Protein AF-A0A839K4Y9-F1 (afdb_monomer_lite)

pLDDT: mean 78.32, std 17.03, range [37.59, 94.62]

Radius of gyration: 12.71 Å; chains: 1; bounding box: 32×25×35 Å

Foldseek 3Di:
DFWDWDKDQDPVVNGIEREDTDGDPVCPPVCPSVVVVVVVVVVCCVVCVPGPDYHYDDDPPPPSPPCVVVPPD

Structure (mmCIF, N/CA/C/O backbone):
data_AF-A0A839K4Y9-F1
#
_entry.id   AF-A0A839K4Y9-F1
#
loop_
_atom_site.group_PDB
_atom_site.id
_atom_site.type_symbol
_atom_site.label_atom_id
_atom_site.label_alt_id
_atom_site.label_comp_id
_atom_site.label_asym_id
_atom_site.label_entity_id
_atom_site.label_seq_id
_atom_site.pdbx_PDB_ins_code
_atom_site.Cartn_x
_atom_site.Cartn_y
_atom_site.Cartn_z
_atom_site.occupancy
_atom_site.B_iso_or_equiv
_atom_site.auth_seq_id
_atom_site.auth_comp_id
_atom_site.auth_asym_id
_atom_site.auth_atom_id
_atom_site.pdbx_PDB_model_num
ATOM 1 N N . MET A 1 1 ? 4.578 -12.583 -12.847 1.00 73.25 1 MET A N 1
ATOM 2 C CA . MET A 1 1 ? 3.791 -11.815 -11.854 1.00 73.25 1 MET A CA 1
ATOM 3 C C . MET A 1 1 ? 4.342 -10.394 -11.864 1.00 73.25 1 MET A C 1
ATOM 5 O O . MET A 1 1 ? 5.552 -10.288 -11.890 1.00 73.25 1 MET A O 1
ATOM 9 N N . VAL A 1 2 ? 3.515 -9.341 -11.928 1.00 82.69 2 VAL A N 1
ATOM 10 C CA . VAL A 1 2 ? 3.988 -7.940 -12.111 1.00 82.69 2 VAL A CA 1
ATOM 11 C C . VAL A 1 2 ? 4.429 -7.281 -10.795 1.00 82.69 2 VAL A C 1
ATOM 13 O O . VAL A 1 2 ? 5.281 -6.402 -10.800 1.00 82.69 2 VAL A O 1
ATOM 16 N N . GLY A 1 3 ? 3.861 -7.696 -9.664 1.00 87.88 3 GLY A N 1
ATOM 17 C CA . GLY A 1 3 ? 4.131 -7.116 -8.350 1.00 87.88 3 GLY A CA 1
ATOM 18 C C . GLY A 1 3 ? 3.047 -7.486 -7.342 1.00 87.88 3 GLY A C 1
ATOM 19 O O . GLY A 1 3 ? 2.156 -8.277 -7.665 1.00 87.88 3 GLY A O 1
ATOM 20 N N . PHE A 1 4 ? 3.114 -6.916 -6.140 1.00 91.12 4 PHE A N 1
ATOM 21 C CA . PHE A 1 4 ? 2.101 -7.078 -5.097 1.00 91.12 4 PHE A CA 1
ATOM 22 C C . PHE A 1 4 ? 2.060 -5.887 -4.126 1.00 91.12 4 PHE A C 1
ATOM 24 O O . PHE A 1 4 ? 3.028 -5.137 -3.982 1.00 91.12 4 PHE A O 1
ATOM 31 N N . ILE A 1 5 ? 0.919 -5.752 -3.446 1.00 91.94 5 ILE A N 1
ATOM 32 C CA . ILE A 1 5 ? 0.700 -4.853 -2.310 1.00 91.94 5 ILE A CA 1
ATOM 33 C C . ILE A 1 5 ? 0.317 -5.727 -1.114 1.00 91.94 5 ILE A C 1
ATOM 35 O O . ILE A 1 5 ? -0.588 -6.556 -1.226 1.00 91.94 5 ILE A O 1
ATOM 39 N N . LEU A 1 6 ? 1.011 -5.551 0.005 1.00 92.75 6 LEU A N 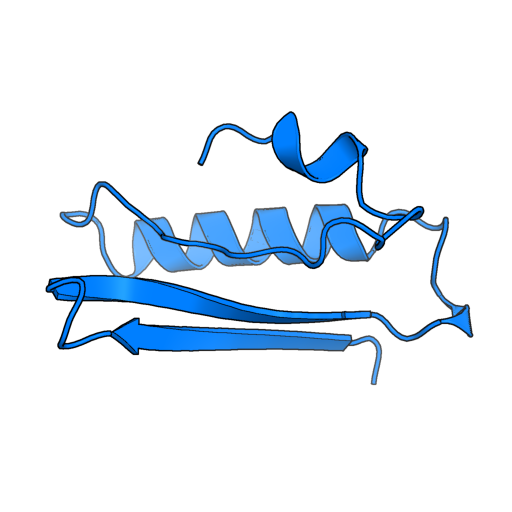1
ATOM 40 C CA . LEU A 1 6 ? 0.671 -6.127 1.300 1.00 92.75 6 LEU A CA 1
ATOM 41 C C . LEU A 1 6 ? 0.124 -5.010 2.186 1.00 92.75 6 LEU A C 1
ATOM 43 O O . LEU A 1 6 ? 0.736 -3.944 2.286 1.00 92.75 6 LEU A O 1
ATOM 47 N N . TYR A 1 7 ? -1.025 -5.265 2.798 1.00 92.94 7 TYR A N 1
ATOM 48 C CA . TYR A 1 7 ? -1.635 -4.373 3.769 1.00 92.94 7 TYR A CA 1
ATOM 49 C C . TYR A 1 7 ? -2.298 -5.192 4.872 1.00 92.94 7 TYR A C 1
ATOM 51 O O . TYR A 1 7 ? -2.837 -6.274 4.618 1.00 92.94 7 TYR A O 1
ATOM 59 N N . ASP A 1 8 ? -2.254 -4.663 6.082 1.00 92.94 8 ASP A N 1
ATOM 60 C CA . ASP A 1 8 ? -2.722 -5.318 7.293 1.00 92.94 8 ASP A CA 1
ATOM 61 C C . ASP A 1 8 ? -3.151 -4.272 8.329 1.00 92.94 8 ASP A C 1
ATOM 63 O O . ASP A 1 8 ? -2.852 -3.084 8.195 1.00 92.94 8 ASP A O 1
ATOM 67 N N . PHE A 1 9 ? -3.953 -4.695 9.306 1.00 90.69 9 PHE A N 1
ATOM 68 C CA . PHE A 1 9 ? -4.333 -3.825 10.412 1.00 90.69 9 PHE A CA 1
ATOM 69 C C . PHE A 1 9 ? -3.234 -3.887 11.466 1.00 90.69 9 PHE A C 1
ATOM 71 O O . PHE A 1 9 ? -2.973 -4.950 12.029 1.00 90.69 9 PHE A O 1
ATOM 78 N N . ASP A 1 10 ? -2.610 -2.747 11.716 1.00 88.00 10 ASP A N 1
ATOM 79 C CA . ASP A 1 10 ? -1.584 -2.580 12.727 1.00 88.00 10 ASP A CA 1
ATOM 80 C C . ASP A 1 10 ? -2.268 -2.271 14.067 1.00 88.00 10 ASP A C 1
ATOM 82 O O . ASP A 1 10 ? -2.914 -1.231 14.238 1.00 88.00 10 ASP A O 1
ATOM 86 N N . GLU A 1 11 ? -2.171 -3.210 15.011 1.00 87.94 11 GLU A N 1
ATOM 87 C CA . GLU A 1 11 ? -2.782 -3.073 16.335 1.00 87.94 11 GLU A CA 1
ATOM 88 C C . GLU A 1 11 ? -2.122 -1.980 17.182 1.00 87.94 11 GLU A C 1
ATOM 90 O O . GLU A 1 11 ? -2.805 -1.385 18.014 1.00 87.94 11 GLU A O 1
ATOM 95 N N . GLU A 1 12 ? -0.838 -1.681 16.965 1.00 87.38 12 GLU A N 1
ATOM 96 C CA . GLU A 1 12 ? -0.114 -0.646 17.710 1.00 87.38 12 GLU A CA 1
ATOM 97 C C . GLU A 1 12 ? -0.514 0.755 17.237 1.00 87.38 12 GLU A C 1
ATOM 99 O O . GLU A 1 12 ? -0.674 1.672 18.047 1.00 87.38 12 GLU A O 1
ATOM 104 N N . LEU A 1 13 ? -0.725 0.919 15.927 1.00 81.94 13 LEU A N 1
ATOM 105 C CA . LEU A 1 13 ? -1.212 2.168 15.329 1.00 81.94 13 LEU A CA 1
ATOM 106 C C . LEU A 1 13 ? -2.737 2.312 15.383 1.00 81.94 13 LEU A C 1
ATOM 108 O O . LEU A 1 13 ? -3.258 3.385 15.072 1.00 81.94 13 LEU A O 1
ATOM 112 N N . HIS A 1 14 ? -3.451 1.246 15.757 1.00 86.12 14 HIS A N 1
ATOM 113 C CA . HIS A 1 14 ? -4.907 1.145 15.667 1.00 86.12 14 HIS A CA 1
ATOM 114 C C . HIS A 1 14 ? -5.439 1.562 14.284 1.00 86.12 14 HIS A C 1
ATOM 116 O O . HIS A 1 14 ? -6.431 2.289 14.181 1.00 86.12 14 HIS A O 1
ATOM 122 N N . GLY A 1 15 ? -4.780 1.115 13.214 1.00 87.62 15 GLY A N 1
ATOM 123 C CA . GLY A 1 15 ? -5.131 1.518 11.856 1.00 87.62 15 GLY A CA 1
ATOM 124 C C . GLY A 1 15 ? -4.573 0.606 10.772 1.00 87.62 15 GLY A C 1
ATOM 125 O O . GLY A 1 15 ? -3.745 -0.265 11.016 1.00 87.62 15 GLY A O 1
ATOM 126 N N . TRP A 1 16 ? -5.035 0.807 9.541 1.00 91.00 16 TRP A N 1
ATOM 127 C CA . TRP A 1 16 ? -4.560 0.036 8.395 1.00 91.00 16 TRP A CA 1
ATOM 128 C C . TRP A 1 16 ? -3.214 0.553 7.902 1.00 91.00 16 TRP A C 1
ATOM 130 O O . TRP A 1 16 ? -3.040 1.756 7.705 1.00 91.00 16 TRP A O 1
ATOM 140 N N . SER A 1 17 ? -2.292 -0.366 7.642 1.00 89.25 17 SER A N 1
ATOM 141 C CA . SER A 1 17 ? -0.952 -0.080 7.148 1.00 89.25 17 SER A CA 1
ATOM 142 C C . SER A 1 17 ? -0.693 -0.829 5.846 1.00 89.25 17 SER A C 1
ATOM 144 O O . SER A 1 17 ? -0.971 -2.022 5.734 1.00 89.25 17 SER A O 1
ATOM 146 N N . MET A 1 18 ? -0.157 -0.136 4.842 1.00 90.56 18 MET A N 1
ATOM 147 C CA . MET A 1 18 ? 0.430 -0.752 3.657 1.00 90.56 18 MET A CA 1
ATOM 148 C C . MET A 1 18 ? 1.896 -1.072 3.956 1.00 90.56 18 MET A C 1
ATOM 150 O O . MET A 1 18 ? 2.787 -0.239 3.784 1.00 90.56 18 MET A O 1
ATOM 154 N N . SER A 1 19 ? 2.139 -2.293 4.415 1.00 84.88 19 SER A N 1
ATOM 155 C CA . SER A 1 19 ? 3.441 -2.736 4.908 1.00 84.88 19 SER A CA 1
ATOM 156 C C . SER A 1 19 ? 4.429 -3.088 3.795 1.00 84.88 19 SER A C 1
ATOM 158 O O . SER A 1 19 ? 5.640 -2.972 3.996 1.00 84.88 19 SER A O 1
ATOM 160 N N . ARG A 1 20 ? 3.960 -3.506 2.608 1.00 87.38 20 ARG A N 1
ATOM 161 C CA . ARG A 1 20 ? 4.838 -3.744 1.447 1.00 87.38 20 ARG A CA 1
ATOM 162 C C . ARG A 1 20 ? 4.193 -3.335 0.139 1.00 87.38 20 ARG A C 1
ATOM 164 O O . ARG A 1 20 ? 3.049 -3.670 -0.143 1.00 87.38 20 ARG A O 1
ATOM 171 N N . PHE A 1 21 ? 4.992 -2.724 -0.721 1.00 89.00 21 PHE A N 1
ATOM 172 C CA . PHE A 1 21 ? 4.640 -2.491 -2.110 1.00 89.00 21 PHE A CA 1
ATOM 173 C C . PHE A 1 21 ? 5.844 -2.795 -2.992 1.00 89.00 21 PHE A C 1
ATOM 175 O O . PHE A 1 21 ? 6.918 -2.227 -2.802 1.00 89.00 21 PHE A O 1
ATOM 182 N N . MET A 1 22 ? 5.677 -3.719 -3.934 1.00 87.50 22 MET A N 1
ATOM 183 C CA . MET A 1 22 ? 6.757 -4.164 -4.808 1.00 87.50 22 MET A CA 1
ATOM 184 C C . MET A 1 22 ? 6.241 -4.359 -6.227 1.00 87.50 22 MET A C 1
ATOM 186 O O . MET A 1 22 ? 5.208 -4.991 -6.442 1.00 87.50 22 MET A O 1
ATOM 190 N N . ILE A 1 23 ? 6.997 -3.849 -7.194 1.00 88.00 23 ILE A N 1
ATOM 191 C CA . ILE A 1 23 ? 6.822 -4.099 -8.625 1.00 88.00 23 ILE A CA 1
ATOM 192 C C . ILE A 1 23 ? 8.097 -4.772 -9.122 1.00 88.00 23 ILE A C 1
ATOM 194 O O . ILE A 1 23 ? 9.183 -4.435 -8.649 1.00 88.00 23 ILE A O 1
ATOM 198 N N . ASP A 1 24 ? 7.961 -5.710 -10.054 1.00 86.19 24 ASP A N 1
ATOM 199 C CA . ASP A 1 24 ? 9.091 -6.341 -10.733 1.00 86.19 24 ASP A CA 1
ATOM 200 C C . ASP A 1 24 ? 10.015 -5.271 -11.337 1.00 86.19 24 ASP A C 1
ATOM 202 O O . ASP A 1 24 ? 9.554 -4.381 -12.056 1.00 86.19 24 ASP A O 1
ATOM 206 N N . GLU A 1 25 ? 11.308 -5.349 -11.028 1.00 83.94 25 GLU A N 1
ATOM 207 C CA . GLU A 1 25 ? 12.323 -4.375 -11.445 1.00 83.94 25 GLU A CA 1
ATOM 208 C C . GLU A 1 25 ? 12.392 -4.216 -12.967 1.00 83.94 25 GLU A C 1
ATOM 210 O O . GLU A 1 25 ? 12.509 -3.099 -13.474 1.00 83.94 25 GLU A O 1
ATOM 215 N N . SER A 1 26 ? 12.201 -5.307 -13.715 1.00 85.56 26 SER A N 1
ATOM 216 C CA . SER A 1 26 ? 12.194 -5.279 -15.183 1.00 85.56 26 SER A CA 1
ATOM 217 C C . SER A 1 26 ? 11.041 -4.455 -15.771 1.00 85.56 26 SER A C 1
ATOM 219 O O . SER A 1 26 ? 11.081 -4.075 -16.941 1.00 85.56 26 SER A O 1
ATOM 221 N N . LEU A 1 27 ? 10.020 -4.157 -14.961 1.00 82.88 27 LEU A N 1
ATOM 222 C CA . LEU A 1 27 ? 8.826 -3.398 -15.328 1.00 82.88 27 LEU A CA 1
ATOM 223 C C . LEU A 1 27 ? 8.808 -1.989 -14.711 1.00 82.88 27 LEU A C 1
ATOM 225 O O . LEU A 1 27 ? 7.826 -1.252 -14.861 1.00 82.88 27 LEU A O 1
ATOM 229 N N . HIS A 1 28 ? 9.877 -1.569 -14.028 1.00 79.69 28 HIS A N 1
ATOM 230 C CA . HIS A 1 28 ? 9.999 -0.201 -13.514 1.00 79.69 28 HIS A CA 1
ATOM 231 C C . HIS A 1 28 ? 10.032 0.824 -14.658 1.00 79.69 28 HIS A C 1
ATOM 233 O O . HIS A 1 28 ? 10.302 0.495 -15.809 1.00 79.69 28 HIS A O 1
ATOM 239 N N . GLY A 1 29 ? 9.676 2.079 -14.372 1.00 78.38 29 GLY A N 1
ATOM 240 C CA . GLY A 1 29 ? 9.650 3.161 -15.373 1.00 78.38 29 GLY A CA 1
ATOM 241 C C . GLY A 1 29 ? 8.458 3.152 -16.346 1.00 78.38 29 GLY A C 1
ATOM 242 O O . GLY A 1 29 ? 8.280 4.112 -17.087 1.00 78.38 29 GLY A O 1
ATOM 243 N N . HIS A 1 30 ? 7.595 2.131 -16.305 1.00 82.69 30 HIS A N 1
ATOM 244 C CA . HIS A 1 30 ? 6.442 1.983 -17.212 1.00 82.69 30 HIS A CA 1
ATOM 245 C C . HIS A 1 30 ? 5.095 2.409 -16.594 1.00 82.69 30 HIS A C 1
ATOM 247 O O . HIS A 1 30 ? 4.039 2.227 -17.193 1.00 82.69 30 HIS A O 1
ATOM 253 N N . GLY A 1 31 ? 5.103 2.955 -15.373 1.00 84.31 31 GLY A N 1
ATOM 254 C CA . GLY A 1 31 ? 3.897 3.453 -14.696 1.00 84.31 31 GLY A CA 1
ATOM 255 C C . GLY A 1 31 ? 3.028 2.392 -14.007 1.00 84.31 31 GLY A C 1
ATOM 256 O O . GLY A 1 31 ? 2.068 2.757 -13.329 1.00 84.31 31 GLY A O 1
ATOM 257 N N . TYR A 1 32 ? 3.377 1.101 -14.085 1.00 86.56 32 TYR A N 1
ATOM 258 C CA . TYR A 1 32 ? 2.611 0.020 -13.445 1.00 86.56 32 TYR A CA 1
ATOM 259 C C . TYR A 1 32 ? 2.422 0.216 -11.942 1.00 86.56 32 TYR A C 1
ATOM 261 O O . TYR A 1 32 ? 1.335 -0.031 -11.428 1.00 86.56 32 TYR A O 1
ATOM 269 N N . GLY A 1 33 ? 3.446 0.713 -11.243 1.00 85.62 33 GLY A N 1
ATOM 270 C CA . GLY A 1 33 ? 3.336 0.966 -9.811 1.00 85.62 33 GLY A CA 1
ATOM 271 C C . GLY A 1 33 ? 2.280 2.022 -9.469 1.00 85.62 33 GLY A C 1
ATOM 272 O O . GLY A 1 33 ? 1.486 1.838 -8.549 1.00 85.62 33 GLY A O 1
ATOM 273 N N . LYS A 1 34 ? 2.202 3.092 -10.267 1.00 86.12 34 LYS A N 1
ATOM 274 C CA . LYS A 1 34 ? 1.222 4.166 -10.073 1.00 86.12 34 LYS A CA 1
ATOM 275 C C . LYS A 1 34 ? -0.207 3.667 -10.279 1.00 86.12 34 LYS A C 1
ATOM 277 O O . LYS A 1 34 ? -1.082 3.962 -9.470 1.00 86.12 34 LYS A O 1
ATOM 282 N N . GLU A 1 35 ? -0.443 2.892 -11.336 1.00 90.06 35 GLU A N 1
ATOM 283 C CA . GLU A 1 35 ? -1.773 2.338 -11.616 1.00 90.06 35 GLU A CA 1
ATOM 284 C C . GLU A 1 35 ? -2.180 1.251 -10.611 1.00 90.06 35 GLU A C 1
ATOM 286 O O . GLU A 1 3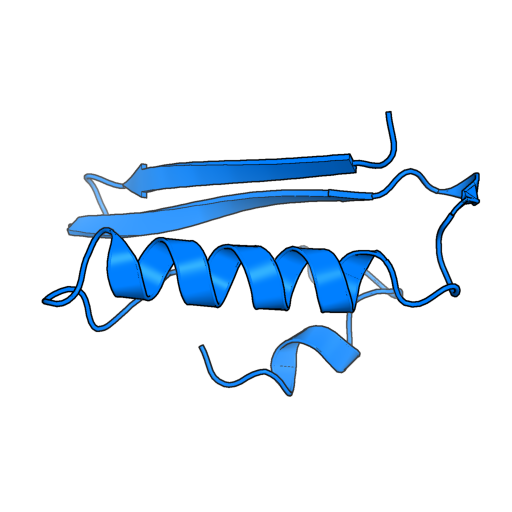5 ? -3.337 1.215 -10.187 1.00 90.06 35 GLU A O 1
ATOM 291 N N . ALA A 1 36 ? -1.234 0.424 -10.152 1.00 89.94 36 ALA A N 1
ATOM 292 C CA . ALA A 1 36 ? -1.483 -0.548 -9.089 1.00 89.94 36 ALA A CA 1
ATOM 293 C C . ALA A 1 36 ? -1.917 0.145 -7.788 1.00 89.94 36 ALA A C 1
ATOM 295 O O . ALA A 1 36 ? -2.920 -0.248 -7.189 1.00 89.94 36 ALA A O 1
ATOM 296 N N . LEU A 1 37 ? -1.223 1.220 -7.393 1.00 89.50 37 LEU A N 1
ATOM 297 C CA . LEU A 1 37 ? -1.569 1.971 -6.188 1.00 89.50 37 LEU A CA 1
ATOM 298 C C . LEU A 1 37 ? -2.936 2.653 -6.306 1.00 89.50 37 LEU A C 1
ATOM 300 O O . LEU A 1 37 ? -3.741 2.565 -5.384 1.00 89.50 37 LEU A O 1
ATOM 304 N N . LYS A 1 38 ? -3.251 3.279 -7.448 1.00 89.62 38 LYS A N 1
ATOM 305 C CA . LYS A 1 38 ? -4.590 3.852 -7.688 1.00 89.62 38 LYS A CA 1
ATOM 306 C C . LYS A 1 38 ? -5.690 2.800 -7.552 1.00 89.62 38 LYS A C 1
ATOM 308 O O . LYS A 1 38 ? -6.722 3.059 -6.931 1.00 89.62 38 LYS A O 1
ATOM 313 N N . GLY A 1 39 ? -5.470 1.619 -8.131 1.00 92.44 39 GLY A N 1
ATOM 314 C CA . GLY A 1 39 ? -6.390 0.491 -8.024 1.00 92.44 39 GLY A CA 1
ATOM 315 C C . GLY A 1 39 ? -6.598 0.061 -6.574 1.00 92.44 39 GLY A C 1
ATOM 316 O O . GLY A 1 39 ? -7.741 -0.105 -6.148 1.00 92.44 39 GLY A O 1
ATOM 317 N N . PHE A 1 40 ? -5.508 -0.044 -5.815 1.00 92.06 40 PHE A N 1
ATOM 318 C CA . PHE A 1 40 ? -5.547 -0.393 -4.401 1.00 92.06 40 PHE A CA 1
ATOM 319 C C . PHE A 1 40 ? -6.248 0.663 -3.542 1.00 92.06 40 PHE A C 1
ATOM 321 O O . PHE A 1 40 ? -7.120 0.300 -2.765 1.00 92.06 40 PHE A O 1
ATOM 328 N N . ILE A 1 41 ? -5.954 1.954 -3.714 1.00 89.06 41 ILE A N 1
ATOM 329 C CA . ILE A 1 41 ? -6.605 3.036 -2.954 1.00 89.06 41 ILE A CA 1
ATOM 330 C C . ILE A 1 41 ? -8.118 3.029 -3.187 1.00 89.06 41 ILE A C 1
ATOM 332 O O . ILE A 1 41 ? -8.891 3.168 -2.239 1.00 89.06 41 ILE A O 1
ATOM 336 N N . ARG A 1 42 ? -8.559 2.842 -4.438 1.00 92.62 42 ARG A N 1
ATOM 337 C CA . ARG A 1 42 ? -9.988 2.704 -4.752 1.00 92.62 42 ARG A CA 1
ATOM 338 C C . ARG A 1 42 ? -10.593 1.499 -4.033 1.00 92.62 42 ARG A C 1
ATOM 340 O O . ARG A 1 42 ? -11.582 1.662 -3.327 1.00 92.62 42 ARG A O 1
ATOM 347 N N . TYR A 1 43 ? -9.971 0.327 -4.167 1.00 94.62 43 TYR A N 1
ATOM 348 C CA . TYR A 1 43 ? -10.404 -0.888 -3.475 1.00 94.62 43 TYR A CA 1
ATOM 349 C C . TYR A 1 43 ? -10.481 -0.682 -1.953 1.00 94.62 43 TYR A C 1
ATOM 351 O O . TYR A 1 43 ? -11.468 -1.058 -1.330 1.00 94.62 43 TYR A O 1
ATOM 359 N N . PHE A 1 44 ? -9.473 -0.048 -1.353 1.00 92.69 44 PHE A N 1
ATOM 360 C CA . PHE A 1 44 ? -9.395 0.179 0.085 1.00 92.69 44 PHE A CA 1
ATOM 361 C C . PHE A 1 44 ? -10.523 1.097 0.572 1.00 92.69 44 PHE A C 1
ATOM 363 O O . PHE A 1 44 ? -11.218 0.756 1.526 1.00 92.69 44 PHE A O 1
ATOM 370 N N . LYS A 1 45 ? -10.771 2.212 -0.127 1.00 89.69 45 LYS A N 1
ATOM 371 C CA . LYS A 1 45 ? -11.867 3.146 0.188 1.00 89.69 45 LYS A CA 1
ATOM 372 C C . LYS A 1 45 ? -13.246 2.501 0.050 1.00 89.69 45 LYS A C 1
ATOM 374 O O . LYS A 1 45 ? -14.136 2.781 0.847 1.00 89.69 45 LYS A O 1
ATOM 379 N N . GLU A 1 46 ? -13.426 1.628 -0.938 1.00 94.00 46 GLU A N 1
ATOM 380 C CA . GLU A 1 46 ? -14.664 0.858 -1.110 1.00 94.00 46 GLU A CA 1
ATOM 381 C C . GLU A 1 46 ? -14.834 -0.201 -0.011 1.00 94.00 46 GLU A C 1
ATOM 383 O O . GLU A 1 46 ? -15.944 -0.434 0.470 1.00 94.00 46 GLU A O 1
ATOM 388 N N . ARG A 1 47 ? -13.735 -0.834 0.415 1.00 94.44 47 ARG A N 1
ATOM 389 C CA . ARG A 1 47 ? -13.735 -1.905 1.417 1.00 94.44 47 ARG A CA 1
ATOM 390 C C . ARG A 1 47 ? -13.885 -1.398 2.853 1.00 94.44 47 ARG A C 1
ATOM 392 O O . ARG A 1 47 ? -14.464 -2.119 3.674 1.00 94.44 47 ARG A O 1
ATOM 399 N N . TYR A 1 48 ? -13.373 -0.200 3.137 1.00 91.88 48 TYR A N 1
ATOM 400 C CA . TYR A 1 48 ? -13.330 0.438 4.455 1.00 91.88 48 TYR A CA 1
ATOM 401 C C . TYR A 1 48 ? -13.781 1.912 4.377 1.00 91.88 48 TYR A C 1
ATOM 403 O O . TYR A 1 48 ? -12.989 2.823 4.600 1.00 91.88 48 TYR A O 1
ATOM 411 N N . PRO A 1 49 ? -15.064 2.188 4.081 1.00 88.06 49 PRO A N 1
ATOM 412 C CA . PRO A 1 49 ? -15.549 3.547 3.808 1.00 88.06 49 PRO A CA 1
ATOM 413 C C . PRO A 1 49 ? -15.507 4.495 5.018 1.00 88.06 49 PRO A C 1
ATOM 415 O O . PRO A 1 49 ? -15.610 5.710 4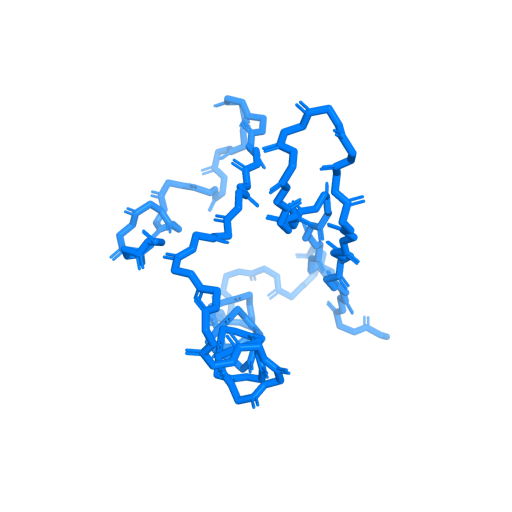.856 1.00 88.06 49 PRO A O 1
ATOM 418 N N . THR A 1 50 ? -15.394 3.954 6.233 1.00 88.31 50 THR A N 1
ATOM 419 C CA . THR A 1 50 ? -15.282 4.728 7.478 1.00 88.31 50 THR A CA 1
ATOM 420 C C . THR A 1 50 ? -13.839 5.025 7.868 1.00 88.31 50 THR A C 1
ATOM 422 O O . THR A 1 50 ? -13.616 5.901 8.705 1.00 88.31 50 THR A O 1
ATOM 425 N N . GLU A 1 51 ? -12.874 4.318 7.277 1.00 84.62 51 GLU A N 1
ATOM 426 C CA . GLU A 1 51 ? -11.456 4.511 7.558 1.00 84.62 51 GLU A CA 1
ATOM 427 C C . GLU A 1 51 ? -10.933 5.712 6.780 1.00 84.62 51 GLU A C 1
ATOM 429 O O . GLU A 1 51 ? -11.053 5.797 5.557 1.00 84.62 51 GLU A O 1
ATOM 434 N N . LYS A 1 52 ? -10.374 6.676 7.511 1.00 76.00 52 LYS A N 1
ATOM 435 C CA . LYS A 1 52 ? -9.886 7.943 6.945 1.00 76.00 52 LYS A CA 1
ATOM 436 C C . LYS A 1 52 ? -8.384 7.957 6.707 1.00 76.00 52 LYS A C 1
ATOM 438 O O . LYS A 1 52 ? -7.904 8.894 6.085 1.00 76.00 52 LYS A O 1
ATOM 443 N N . LEU A 1 53 ? -7.665 6.974 7.244 1.00 77.88 53 LEU A N 1
ATOM 444 C CA . LEU A 1 53 ? -6.211 6.939 7.263 1.00 77.88 53 LEU A CA 1
ATOM 445 C C . LEU A 1 53 ? -5.728 5.565 6.803 1.00 77.88 53 LEU A C 1
ATOM 447 O O . LEU A 1 53 ? -6.220 4.535 7.263 1.00 77.88 53 LEU A O 1
ATOM 451 N N . LEU A 1 54 ? -4.753 5.579 5.902 1.00 81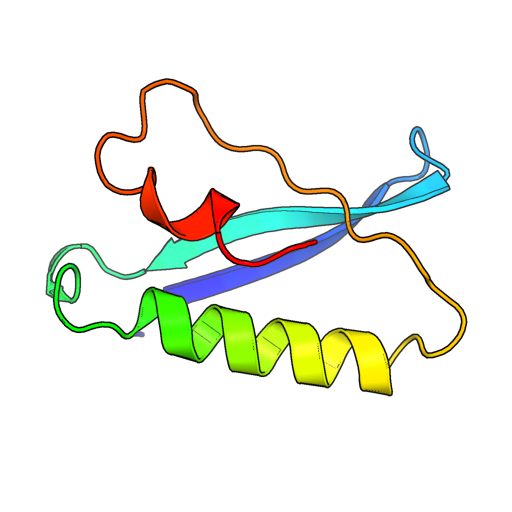.81 54 LEU A N 1
ATOM 452 C CA . LEU A 1 54 ? -3.957 4.423 5.520 1.00 81.81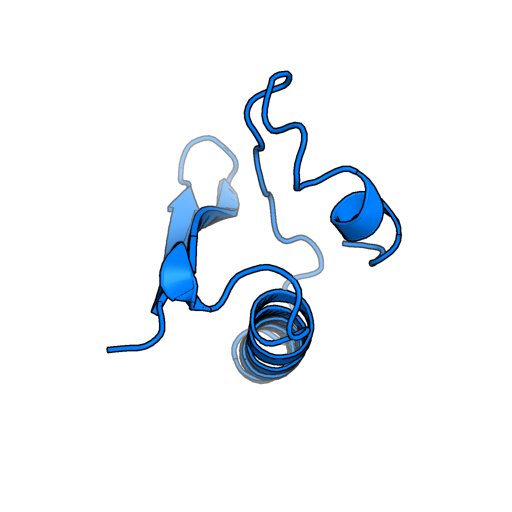 54 LEU A CA 1
ATOM 453 C C . LEU A 1 54 ? -2.495 4.801 5.747 1.00 81.81 54 LEU A C 1
ATOM 455 O O . LEU A 1 54 ? -1.971 5.703 5.093 1.00 81.81 54 LEU A O 1
ATOM 459 N N . TYR A 1 55 ? -1.839 4.119 6.676 1.00 80.44 55 TYR A N 1
ATOM 460 C CA . TYR A 1 55 ? -0.431 4.343 6.961 1.00 80.44 55 TYR A CA 1
ATOM 461 C C . TYR A 1 55 ? 0.436 3.663 5.901 1.00 80.44 55 TYR A C 1
ATOM 463 O O . TYR A 1 55 ? 0.114 2.592 5.392 1.00 80.44 55 TYR A O 1
ATOM 471 N N . THR A 1 56 ? 1.557 4.285 5.558 1.00 78.25 56 THR A N 1
ATOM 472 C CA . THR A 1 56 ? 2.591 3.673 4.725 1.00 78.25 56 THR A CA 1
ATOM 473 C C . THR A 1 56 ? 3.947 4.123 5.233 1.00 78.25 56 THR A C 1
ATOM 475 O O . THR A 1 56 ? 4.117 5.267 5.659 1.00 78.25 56 THR A O 1
ATOM 478 N N . SER A 1 57 ? 4.932 3.239 5.155 1.00 68.12 57 SER A N 1
ATOM 479 C CA . SER A 1 57 ? 6.336 3.586 5.341 1.00 68.12 57 SER A CA 1
ATOM 480 C C . SER A 1 57 ? 7.088 3.367 4.030 1.00 68.12 57 SER A C 1
ATOM 482 O O . SER A 1 57 ? 6.710 2.540 3.200 1.00 68.12 57 SER A O 1
ATOM 484 N N . ALA A 1 58 ? 8.129 4.160 3.803 1.00 63.25 58 ALA A N 1
ATOM 485 C CA . ALA A 1 58 ? 9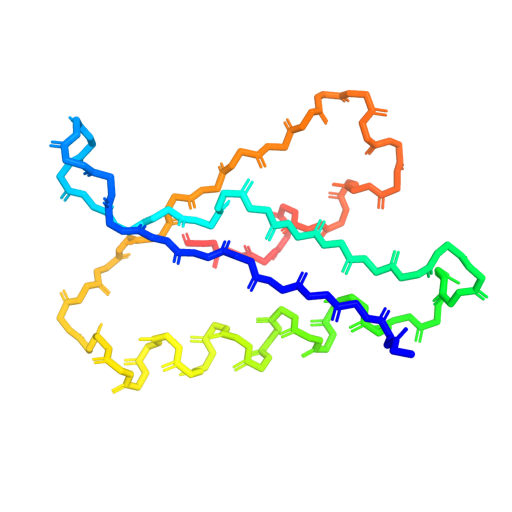.049 3.970 2.692 1.00 63.25 58 ALA A CA 1
ATOM 486 C C . ALA A 1 58 ? 10.475 4.162 3.208 1.00 63.25 58 ALA A C 1
ATOM 488 O O . ALA A 1 58 ? 10.745 5.121 3.931 1.00 63.25 58 ALA A O 1
ATOM 489 N N . GLU A 1 59 ? 11.375 3.257 2.824 1.00 49.03 59 GLU A N 1
ATOM 490 C CA . GLU A 1 59 ? 12.819 3.402 3.036 1.00 49.03 59 GLU A CA 1
ATOM 491 C C . GLU A 1 59 ? 13.294 4.733 2.423 1.00 49.03 59 GLU A C 1
ATOM 493 O O . GLU A 1 59 ? 12.965 5.051 1.275 1.00 49.03 59 GLU A O 1
ATOM 498 N N . VAL A 1 60 ? 14.053 5.524 3.190 1.00 47.53 60 VAL A N 1
ATOM 499 C CA . VAL A 1 60 ? 14.516 6.872 2.796 1.00 47.53 60 VAL A CA 1
ATOM 500 C C . VAL A 1 60 ? 15.415 6.822 1.551 1.00 47.53 60 VAL A C 1
ATOM 502 O O . VAL A 1 60 ? 15.407 7.763 0.758 1.00 47.53 60 VAL A O 1
ATOM 505 N N . ASP A 1 61 ? 16.087 5.690 1.324 1.00 41.12 61 ASP A N 1
ATOM 506 C CA . ASP A 1 61 ? 16.985 5.438 0.191 1.00 41.12 61 ASP A CA 1
ATOM 507 C C . ASP A 1 61 ? 16.288 4.828 -1.038 1.00 41.12 61 ASP A C 1
ATOM 509 O O . ASP A 1 61 ? 16.939 4.376 -1.982 1.00 41.12 61 ASP A O 1
ATOM 513 N N . ASN A 1 62 ? 14.953 4.824 -1.082 1.00 50.59 62 ASN A N 1
ATOM 514 C CA . ASN A 1 62 ? 14.223 4.374 -2.262 1.00 50.59 62 ASN A CA 1
ATOM 515 C C . ASN A 1 62 ? 14.226 5.472 -3.348 1.00 50.59 62 ASN A C 1
ATOM 517 O O . ASN A 1 62 ? 13.256 6.214 -3.513 1.00 50.59 62 ASN A O 1
ATOM 521 N N . ILE A 1 63 ? 15.337 5.580 -4.092 1.00 46.97 63 ILE A N 1
ATOM 522 C CA . ILE A 1 63 ? 15.607 6.602 -5.131 1.00 46.97 63 ILE A CA 1
ATOM 523 C C . ILE A 1 63 ? 14.540 6.597 -6.254 1.00 46.97 63 ILE A C 1
ATOM 525 O O . ILE A 1 63 ? 14.353 7.600 -6.941 1.00 46.97 63 ILE A O 1
ATOM 529 N N . VAL A 1 64 ? 13.778 5.506 -6.405 1.00 53.31 64 VAL A N 1
ATOM 530 C CA . VAL A 1 64 ? 12.678 5.357 -7.383 1.00 53.31 64 VAL A CA 1
ATOM 531 C C . VAL A 1 64 ? 11.335 5.905 -6.855 1.00 53.31 64 VAL A C 1
ATOM 533 O O . VAL A 1 64 ? 10.422 6.181 -7.631 1.00 53.31 64 VAL A O 1
ATOM 536 N N . CYS A 1 65 ? 11.209 6.127 -5.543 1.00 50.06 65 CYS A N 1
ATOM 537 C CA . CYS A 1 65 ? 9.977 6.510 -4.847 1.00 50.06 65 CYS A CA 1
ATOM 538 C C . CYS A 1 65 ? 9.805 8.011 -4.449 1.00 50.06 65 CYS A C 1
ATOM 540 O O . CYS A 1 65 ? 9.115 8.282 -3.466 1.00 50.06 65 CYS A O 1
ATOM 542 N N . PRO A 1 66 ? 10.358 9.038 -5.136 1.00 46.72 66 PRO A N 1
ATOM 543 C CA . PRO A 1 66 ? 10.004 10.428 -4.810 1.00 46.72 66 PRO A CA 1
ATOM 544 C C . PRO A 1 66 ? 8.557 10.800 -5.186 1.00 46.72 66 PRO A C 1
ATOM 546 O O . PRO A 1 66 ? 7.928 11.589 -4.485 1.00 46.72 66 PRO A O 1
ATOM 549 N N . ASP A 1 67 ? 8.016 10.232 -6.273 1.00 51.41 67 ASP A N 1
ATOM 550 C CA . ASP A 1 67 ? 6.743 10.672 -6.886 1.00 51.41 67 ASP A CA 1
ATOM 551 C C . ASP A 1 67 ? 5.486 10.142 -6.165 1.00 51.41 67 ASP A C 1
ATOM 553 O O . ASP A 1 67 ? 4.386 10.662 -6.333 1.00 51.41 67 ASP A O 1
ATOM 557 N N . LEU A 1 68 ? 5.634 9.131 -5.305 1.00 50.41 68 LEU A N 1
ATOM 558 C CA . LEU A 1 68 ? 4.526 8.531 -4.552 1.00 50.41 68 LEU A CA 1
ATOM 559 C C . LEU A 1 68 ? 3.974 9.443 -3.448 1.00 50.41 68 LEU A C 1
ATOM 561 O O . LEU A 1 68 ? 2.807 9.320 -3.096 1.00 50.41 68 LEU A O 1
ATOM 565 N N . ARG A 1 69 ? 4.767 10.405 -2.958 1.00 49.34 69 ARG A N 1
ATOM 566 C CA . ARG A 1 69 ? 4.332 11.395 -1.953 1.00 49.34 69 ARG A CA 1
ATOM 567 C C . ARG A 1 69 ? 3.375 12.456 -2.509 1.00 49.34 69 ARG A C 1
ATOM 569 O O . ARG A 1 69 ? 2.834 13.231 -1.734 1.00 49.34 69 ARG A O 1
ATOM 576 N N . SER A 1 70 ? 3.201 12.516 -3.833 1.00 43.12 70 SER A N 1
ATOM 577 C CA . SER A 1 70 ? 2.241 13.413 -4.496 1.00 43.12 70 SER A CA 1
ATOM 578 C C . SER A 1 70 ? 0.819 12.843 -4.555 1.00 43.12 70 SER A C 1
ATOM 580 O O . SER A 1 70 ? -0.117 13.538 -4.945 1.00 43.12 70 SER A O 1
ATOM 582 N N . LEU A 1 71 ? 0.656 11.565 -4.201 1.00 44.56 71 LEU A N 1
ATOM 583 C CA . LEU A 1 71 ? -0.641 10.936 -4.017 1.00 44.56 71 LEU A CA 1
ATOM 584 C C . LEU A 1 71 ? -1.003 11.141 -2.548 1.00 44.56 71 LEU A C 1
ATOM 586 O O . LEU A 1 71 ? -0.530 10.394 -1.701 1.00 44.56 71 LEU A O 1
ATOM 590 N N . ASP A 1 72 ? -1.766 12.195 -2.259 1.00 37.59 72 ASP A N 1
ATOM 591 C CA . ASP A 1 72 ? -2.258 12.492 -0.911 1.00 37.59 72 ASP A CA 1
ATOM 592 C C . ASP A 1 72 ? -2.915 11.232 -0.304 1.00 37.59 72 ASP A C 1
ATOM 594 O O . ASP A 1 72 ? -3.942 10.753 -0.806 1.00 37.59 72 ASP A O 1
ATOM 598 N N . PHE A 1 73 ? -2.265 10.678 0.726 1.00 41.62 73 PHE A N 1
ATOM 599 C CA . PHE A 1 73 ? -2.735 9.562 1.551 1.00 41.62 73 PHE A CA 1
ATOM 600 C C . PHE A 1 73 ? -3.730 10.055 2.604 1.00 41.62 73 PHE A C 1
ATOM 602 O O . PHE A 1 73 ? -3.476 11.130 3.197 1.00 41.62 73 PHE A O 1
#

InterPro domains:
  IPR000182 GNAT domain [PF00583] (2-62)
  IPR016181 Acyl-CoA N-acyltransferase [SSF55729] (1-54)

Sequence (73 aa):
MVGFILYDFDEELHGWSMSRFMIDESLHGHGYGKEALKGFIRYFKERYPTEKLLYTSAEVDNIVCPDLRSLDF

Organism: NCBI:txid2755051

Secondary structure (DSSP, 8-state):
--EEEEEEEETTTTEEEEEEEEE-GGGTTSSHHHHHHHHHHHHHHHH-TT---EEE---TT-TT-SGGGGS--